Protein AF-A0A9D7GMC1-F1 (afdb_monomer)

Secondary structure (DSSP, 8-state):
-PPPSEEEEEESSS--EEEEETTTEEEEEEGGGEEEEEEEEEEEEETTEEEEEEEETTEEEEEEEESS-B--TT-SS-BSEEEEEEETTSPPEEEEEEE--

Radius of gyration: 12.53 Å; Cα contacts (8 Å, |Δi|>4): 253; chains: 1; bounding box: 30×30×29 Å

Sequence (101 aa):
MDLPDRFRVSTVDSAWSARIEGSAQVVLDGPGGQHRVLRVEMHEAVFDGRYVQARDAQGMVEIRVTPRLCRQDGSATADPYTARLTIEGSAPLMGCGQPLQ

pLDDT: mean 91.03, std 8.79, range [50.31, 98.31]

Structure (mmCIF, N/CA/C/O backbone):
data_AF-A0A9D7GMC1-F1
#
_entry.id   AF-A0A9D7GMC1-F1
#
loop_
_atom_site.group_PDB
_atom_site.id
_atom_site.type_symbol
_atom_site.label_atom_id
_atom_site.label_alt_id
_atom_site.label_comp_id
_atom_site.label_asym_id
_atom_site.label_entity_id
_atom_site.label_seq_id
_atom_site.pdbx_PDB_ins_code
_atom_site.Cartn_x
_atom_site.Cartn_y
_atom_site.Cartn_z
_atom_site.occupancy
_atom_site.B_iso_or_equiv
_atom_site.auth_seq_id
_atom_site.auth_comp_id
_atom_site.auth_asym_id
_atom_site.auth_atom_id
_atom_site.pdbx_PDB_model_num
ATOM 1 N N . MET A 1 1 ? 14.221 -7.449 -12.451 1.00 50.31 1 MET A N 1
ATOM 2 C CA . MET A 1 1 ? 14.386 -6.069 -11.955 1.00 50.31 1 MET A CA 1
ATOM 3 C C . MET A 1 1 ? 13.819 -6.095 -10.551 1.00 50.31 1 MET A C 1
ATOM 5 O O . MET A 1 1 ? 12.639 -6.389 -10.422 1.00 50.31 1 MET A O 1
ATOM 9 N N . ASP A 1 2 ? 14.669 -5.991 -9.535 1.00 63.72 2 ASP A N 1
ATOM 10 C CA . ASP A 1 2 ? 14.263 -6.227 -8.147 1.00 63.72 2 ASP A CA 1
ATOM 11 C C . ASP A 1 2 ? 13.500 -5.000 -7.623 1.00 63.72 2 AS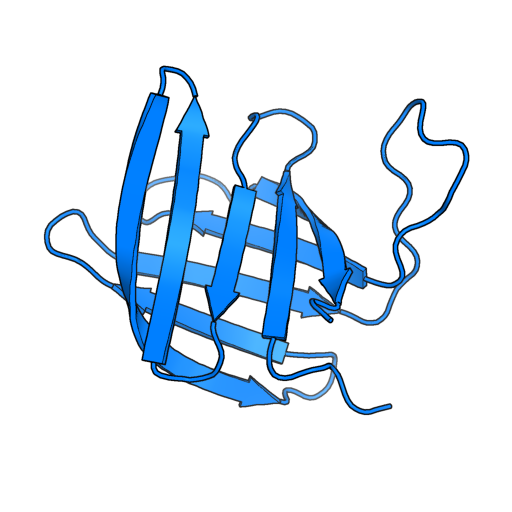P A C 1
ATOM 13 O O . ASP A 1 2 ? 13.976 -3.871 -7.765 1.00 63.72 2 ASP A O 1
ATOM 17 N N . LEU A 1 3 ? 12.282 -5.188 -7.111 1.00 72.38 3 LEU A N 1
ATOM 18 C CA . LEU A 1 3 ? 11.531 -4.108 -6.463 1.00 72.38 3 LEU A CA 1
ATOM 19 C C . LEU A 1 3 ? 12.038 -3.964 -5.030 1.00 72.38 3 LEU A C 1
ATOM 21 O O . LEU A 1 3 ? 12.213 -4.988 -4.372 1.00 72.38 3 LEU A O 1
ATOM 25 N N . PRO A 1 4 ? 12.221 -2.739 -4.512 1.00 83.12 4 PRO A N 1
ATOM 26 C CA . PRO A 1 4 ? 12.711 -2.550 -3.155 1.00 83.12 4 PRO A CA 1
ATOM 27 C C . PRO A 1 4 ? 11.739 -3.155 -2.134 1.00 83.12 4 PRO A C 1
ATOM 29 O O . PRO A 1 4 ? 10.523 -3.078 -2.304 1.00 83.12 4 PRO A O 1
ATOM 32 N N . ASP A 1 5 ? 12.275 -3.708 -1.044 1.00 88.06 5 ASP A N 1
ATOM 33 C CA . ASP A 1 5 ? 11.467 -4.198 0.086 1.00 88.06 5 ASP A CA 1
ATOM 34 C C . ASP A 1 5 ? 10.784 -3.054 0.857 1.00 88.06 5 ASP A C 1
ATOM 36 O O . ASP A 1 5 ? 9.866 -3.278 1.641 1.00 88.06 5 ASP A O 1
ATOM 40 N N . ARG A 1 6 ? 11.236 -1.812 0.656 1.00 94.06 6 ARG A N 1
ATOM 41 C CA . ARG A 1 6 ? 10.688 -0.612 1.292 1.00 94.06 6 ARG A CA 1
ATOM 42 C C . ARG A 1 6 ? 10.231 0.363 0.222 1.00 94.06 6 ARG A C 1
ATOM 44 O O . ARG A 1 6 ? 11.022 0.807 -0.612 1.00 94.06 6 ARG A O 1
ATOM 51 N N . PHE A 1 7 ? 8.948 0.692 0.232 1.00 94.69 7 PHE A N 1
ATOM 52 C CA . PHE A 1 7 ? 8.344 1.572 -0.761 1.00 94.69 7 PHE A CA 1
ATOM 53 C C . PHE A 1 7 ? 7.109 2.269 -0.195 1.00 94.69 7 PHE A C 1
ATOM 55 O O . PHE A 1 7 ? 6.538 1.861 0.817 1.00 94.69 7 PHE A O 1
ATOM 62 N N . ARG A 1 8 ? 6.701 3.353 -0.847 1.00 95.19 8 ARG A N 1
ATOM 63 C CA . ARG A 1 8 ? 5.431 4.034 -0.608 1.00 95.19 8 ARG A CA 1
ATOM 64 C C . ARG A 1 8 ? 4.551 3.885 -1.833 1.00 95.19 8 ARG A C 1
ATOM 66 O O . ARG A 1 8 ? 5.052 3.928 -2.952 1.00 95.19 8 ARG A O 1
ATOM 73 N N . VAL A 1 9 ? 3.251 3.764 -1.613 1.00 94.94 9 VAL A N 1
ATOM 74 C CA . VAL A 1 9 ? 2.221 3.894 -2.642 1.00 94.94 9 VAL A CA 1
ATOM 75 C C . VAL A 1 9 ? 1.279 5.032 -2.283 1.00 94.94 9 VAL A C 1
ATOM 77 O O . VAL A 1 9 ? 0.938 5.206 -1.113 1.00 94.94 9 VAL A O 1
ATOM 80 N N . SER A 1 10 ? 0.851 5.786 -3.287 1.00 93.81 10 SER A N 1
ATOM 81 C CA . SER A 1 10 ? -0.100 6.888 -3.145 1.00 93.81 10 SER A CA 1
ATOM 82 C C . SER A 1 10 ? -1.181 6.754 -4.207 1.00 93.81 10 SER A C 1
ATOM 84 O O . SER A 1 10 ? -0.879 6.557 -5.384 1.00 93.81 10 SER A O 1
ATOM 86 N N . THR A 1 11 ? -2.441 6.841 -3.794 1.00 91.44 11 THR A N 1
ATOM 87 C CA . THR A 1 11 ? -3.609 6.738 -4.682 1.00 91.44 11 THR A CA 1
ATOM 88 C C . THR A 1 11 ? -3.978 8.105 -5.248 1.00 91.44 11 THR A C 1
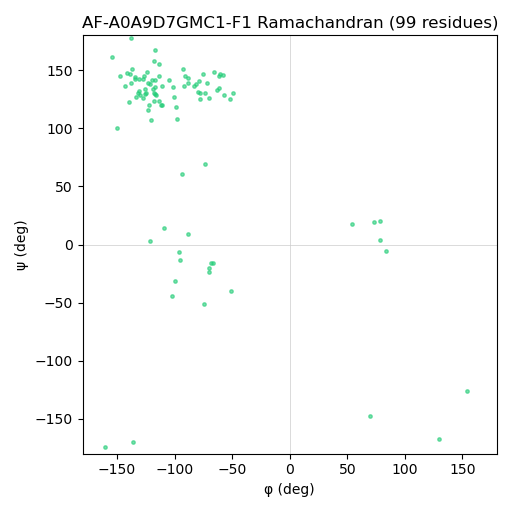ATOM 90 O O . THR A 1 11 ? -3.844 9.112 -4.556 1.00 91.44 11 THR A O 1
ATOM 93 N N . VAL A 1 12 ? -4.425 8.147 -6.506 1.00 76.88 12 VAL A N 1
ATOM 94 C CA . VAL A 1 12 ? -4.678 9.418 -7.213 1.00 76.88 12 VAL A CA 1
ATOM 95 C C . VAL A 1 12 ? -5.953 10.095 -6.705 1.00 76.88 12 VAL A C 1
ATOM 97 O O . VAL A 1 12 ? -5.908 11.248 -6.288 1.00 76.88 12 VAL A O 1
ATOM 100 N N . ASP A 1 13 ? -7.067 9.363 -6.663 1.00 72.62 13 ASP A N 1
ATOM 101 C CA . ASP A 1 13 ? -8.393 9.973 -6.474 1.00 72.62 13 ASP A CA 1
ATOM 102 C C . ASP A 1 13 ? -8.883 9.990 -5.020 1.00 72.62 13 ASP A C 1
ATOM 104 O O . ASP A 1 13 ? -9.863 10.654 -4.691 1.00 72.62 13 ASP A O 1
ATOM 108 N N . SER A 1 14 ? -8.226 9.243 -4.131 1.00 75.75 14 SER A N 1
ATOM 109 C CA . SER A 1 14 ? -8.771 8.929 -2.802 1.00 75.75 14 SER A CA 1
ATOM 110 C C . SER A 1 14 ? -7.909 9.377 -1.622 1.00 75.75 14 SER A C 1
ATOM 112 O O . SER A 1 14 ? -8.264 9.104 -0.478 1.00 75.75 14 SER A O 1
ATOM 114 N N . ALA A 1 15 ? -6.784 10.051 -1.886 1.00 85.88 15 ALA A N 1
ATOM 115 C CA . ALA A 1 15 ? -5.840 10.551 -0.878 1.00 85.88 15 ALA A CA 1
ATOM 116 C C . ALA A 1 15 ? -5.316 9.491 0.118 1.00 85.88 15 ALA A C 1
ATOM 118 O O . ALA A 1 15 ? -4.771 9.837 1.164 1.00 85.88 15 ALA A O 1
ATOM 119 N N . TRP A 1 16 ? -5.448 8.202 -0.203 1.00 94.38 16 TRP A N 1
ATOM 120 C CA . TRP A 1 16 ? -4.819 7.128 0.557 1.00 94.38 16 TRP A CA 1
ATOM 121 C C . TRP A 1 16 ? -3.348 7.014 0.191 1.00 94.38 16 TRP A C 1
ATOM 123 O O . TRP A 1 16 ? -2.993 7.060 -0.993 1.00 94.38 16 TRP A O 1
ATOM 133 N N . SER A 1 17 ? -2.518 6.767 1.198 1.00 95.44 17 SER A N 1
ATOM 134 C CA . SER A 1 17 ? -1.132 6.363 1.019 1.00 95.44 17 SER A CA 1
ATOM 135 C C . SER A 1 17 ? -0.795 5.193 1.933 1.00 95.44 17 SER A C 1
ATOM 137 O O . SER A 1 17 ? -1.295 5.110 3.051 1.00 95.44 17 SER A O 1
ATOM 139 N N . ALA A 1 18 ? 0.045 4.281 1.455 1.00 96.88 18 ALA A N 1
ATOM 140 C CA . ALA A 1 18 ? 0.586 3.209 2.275 1.00 96.88 18 ALA A CA 1
ATOM 141 C C . ALA A 1 18 ? 2.110 3.220 2.199 1.00 96.88 18 ALA A C 1
ATOM 143 O O . ALA A 1 18 ? 2.698 3.325 1.122 1.00 96.88 18 ALA A O 1
ATOM 144 N N . ARG A 1 19 ? 2.754 3.115 3.354 1.00 96.81 19 ARG A N 1
ATOM 145 C CA . ARG A 1 19 ? 4.200 3.030 3.507 1.00 96.81 19 ARG A CA 1
ATOM 146 C C . ARG A 1 19 ? 4.556 1.638 4.004 1.00 96.81 19 ARG A C 1
ATOM 148 O O . ARG A 1 19 ? 4.090 1.226 5.060 1.00 96.81 19 ARG A O 1
ATOM 155 N N . ILE A 1 20 ? 5.355 0.920 3.226 1.00 96.12 20 ILE A N 1
ATOM 156 C CA . ILE A 1 20 ? 5.770 -0.449 3.507 1.00 96.12 20 ILE A CA 1
ATOM 157 C C . ILE A 1 20 ? 7.160 -0.379 4.138 1.00 96.12 20 ILE A C 1
ATOM 159 O O . ILE A 1 20 ? 8.145 -0.075 3.462 1.00 96.12 20 ILE A O 1
ATOM 163 N N . GLU A 1 21 ? 7.233 -0.650 5.438 1.00 92.38 21 GLU A N 1
ATOM 164 C CA . GLU A 1 21 ? 8.464 -0.639 6.235 1.00 92.38 21 GLU A CA 1
ATOM 165 C C . GLU A 1 21 ? 9.056 -2.057 6.287 1.00 92.38 21 GLU A C 1
ATOM 167 O O . GLU A 1 21 ? 9.162 -2.700 7.336 1.00 92.38 21 GLU A O 1
ATOM 172 N N . GLY A 1 22 ? 9.392 -2.589 5.110 1.00 86.44 22 GLY A N 1
ATOM 173 C CA . GLY A 1 22 ? 9.903 -3.948 4.957 1.00 86.44 22 GLY A CA 1
ATOM 174 C C . GLY A 1 22 ? 8.832 -5.006 5.226 1.00 86.44 22 GLY A C 1
ATOM 175 O O . GLY A 1 22 ? 7.650 -4.810 4.964 1.00 86.44 22 GLY A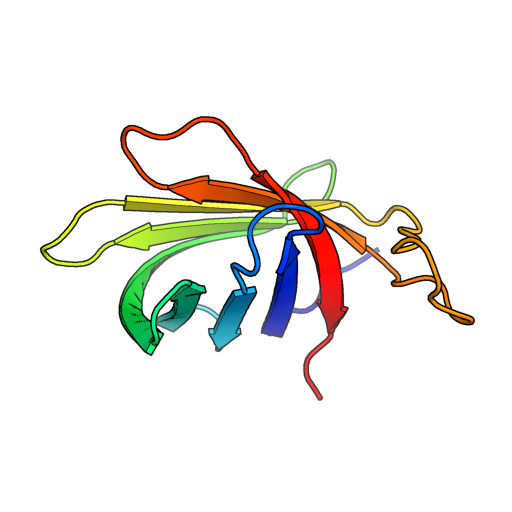 O 1
ATOM 176 N N . SER A 1 23 ? 9.250 -6.156 5.757 1.00 89.00 23 SER A N 1
ATOM 177 C CA . SER A 1 23 ? 8.370 -7.319 5.972 1.00 89.00 23 SER A CA 1
ATOM 178 C C . SER A 1 23 ? 7.655 -7.331 7.324 1.00 89.00 23 SER A C 1
ATOM 180 O O . SER A 1 23 ? 7.077 -8.350 7.688 1.00 89.00 23 SER A O 1
ATOM 182 N N . ALA A 1 24 ? 7.725 -6.245 8.096 1.00 91.50 24 ALA A N 1
ATOM 183 C CA . ALA A 1 24 ? 7.138 -6.192 9.434 1.00 91.50 24 ALA A CA 1
ATOM 184 C C . ALA A 1 24 ? 5.814 -5.422 9.463 1.00 91.50 24 ALA A C 1
ATOM 186 O O . ALA A 1 24 ? 4.856 -5.861 10.107 1.00 91.50 24 ALA A O 1
ATOM 187 N N . GLN A 1 25 ? 5.759 -4.272 8.786 1.00 96.25 25 GLN A N 1
ATOM 188 C CA . GLN A 1 25 ? 4.690 -3.303 8.990 1.00 96.25 25 GLN A CA 1
ATOM 189 C C . GLN A 1 25 ? 4.323 -2.533 7.721 1.00 96.25 25 GLN A C 1
ATOM 191 O O . GLN A 1 25 ? 5.180 -2.166 6.918 1.00 96.25 25 GLN A O 1
ATOM 196 N N . VAL A 1 26 ? 3.031 -2.229 7.608 1.00 97.50 26 VAL A N 1
ATOM 197 C CA . VAL A 1 26 ? 2.494 -1.226 6.689 1.00 97.50 26 VAL A CA 1
ATOM 198 C C . VAL A 1 26 ? 1.860 -0.107 7.506 1.00 97.50 26 VAL A C 1
ATOM 200 O O . VAL A 1 26 ? 1.031 -0.365 8.375 1.00 97.50 26 VAL A O 1
ATOM 203 N N . VAL A 1 27 ? 2.230 1.136 7.215 1.00 97.69 27 VAL A N 1
ATOM 204 C CA . VAL A 1 27 ? 1.547 2.328 7.728 1.00 97.69 27 VAL A CA 1
ATOM 205 C C . VAL A 1 27 ? 0.598 2.821 6.646 1.00 97.69 27 VAL A C 1
ATOM 207 O O . VAL A 1 27 ? 1.043 3.142 5.547 1.00 97.69 27 VAL A O 1
ATOM 210 N N . LEU A 1 28 ? -0.697 2.847 6.935 1.00 97.38 28 LEU A N 1
ATOM 211 C CA . LEU A 1 28 ? -1.740 3.291 6.018 1.00 97.38 28 LEU A CA 1
ATOM 212 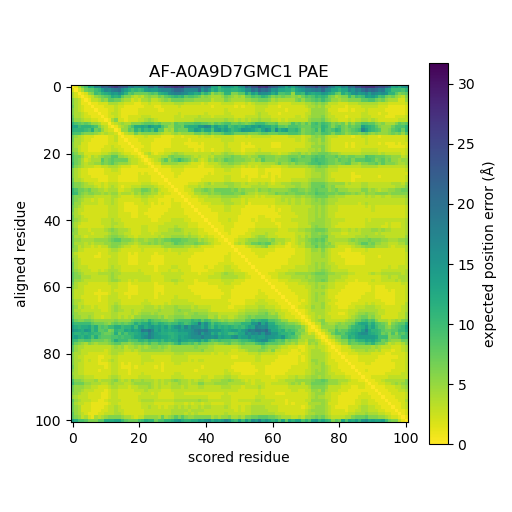C C . LEU A 1 28 ? -2.327 4.611 6.520 1.00 97.38 28 LEU A C 1
ATOM 214 O O . LEU A 1 28 ? -2.914 4.664 7.600 1.00 97.38 28 LEU A O 1
ATOM 218 N N . ASP A 1 29 ? -2.213 5.648 5.700 1.00 96.81 29 ASP A N 1
ATOM 219 C CA . ASP A 1 29 ? -2.788 6.967 5.938 1.00 96.81 29 ASP A CA 1
ATOM 220 C C . ASP A 1 29 ? -3.925 7.217 4.944 1.00 96.81 29 ASP A C 1
ATOM 222 O O . ASP A 1 29 ? -3.799 6.915 3.754 1.00 96.81 29 ASP A O 1
ATOM 226 N N . GLY A 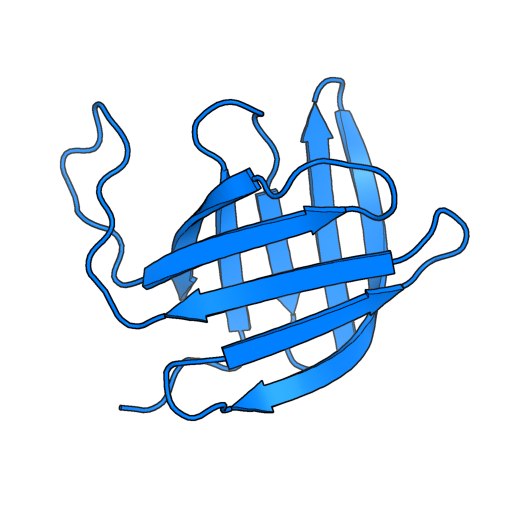1 30 ? -5.036 7.768 5.427 1.00 94.06 30 GLY A N 1
ATOM 227 C CA . GLY A 1 30 ? -6.255 7.955 4.645 1.00 94.06 30 GLY A CA 1
ATOM 228 C C . GLY A 1 30 ? -6.939 9.306 4.850 1.00 94.06 30 GLY A C 1
ATOM 229 O O . GLY A 1 30 ? -6.522 10.123 5.679 1.00 94.06 30 GLY A O 1
ATOM 230 N N . PRO A 1 31 ? -8.035 9.553 4.112 1.00 91.31 31 PRO A N 1
ATOM 231 C CA . PRO A 1 31 ? -8.789 10.795 4.194 1.00 91.31 31 PRO A CA 1
ATOM 232 C C . PRO A 1 31 ? -9.354 11.019 5.601 1.00 91.31 31 PRO A C 1
ATOM 234 O O . PRO A 1 31 ? -9.719 10.077 6.306 1.00 91.31 31 PRO A O 1
ATOM 237 N N . GLY A 1 32 ? -9.444 12.287 6.008 1.00 89.12 32 GLY A N 1
ATOM 238 C CA . GLY A 1 32 ? -9.946 12.662 7.334 1.00 89.12 32 GLY A CA 1
ATOM 239 C C . GLY A 1 32 ? -8.975 12.373 8.485 1.00 89.12 32 GLY A C 1
ATOM 240 O O . GLY A 1 32 ? -9.413 12.296 9.627 1.00 89.12 32 GLY A O 1
ATOM 241 N N . GLY A 1 33 ? -7.677 12.203 8.202 1.00 89.56 33 GLY A N 1
ATOM 242 C CA . GLY A 1 33 ? -6.656 11.946 9.225 1.00 89.56 33 GLY A CA 1
ATOM 243 C C . GLY A 1 33 ? -6.636 10.503 9.730 1.00 89.56 33 GLY A C 1
ATOM 244 O O . GLY A 1 33 ? -6.133 10.240 10.820 1.00 89.56 33 GLY A O 1
ATOM 245 N N . GLN A 1 34 ? -7.198 9.569 8.959 1.00 93.44 34 GLN A N 1
ATOM 246 C CA . GLN A 1 34 ? -7.126 8.148 9.280 1.00 93.44 34 GLN A CA 1
ATOM 247 C C . GLN A 1 34 ? -5.673 7.680 9.258 1.00 93.44 34 GLN A C 1
ATOM 249 O O . GLN A 1 34 ? -4.950 7.956 8.304 1.00 93.44 34 GLN A O 1
ATOM 254 N N . HIS A 1 35 ? -5.281 6.943 10.294 1.00 96.19 35 HIS A N 1
ATOM 255 C CA . HIS A 1 35 ? -3.943 6.395 10.449 1.00 96.19 35 HIS A CA 1
ATOM 256 C C . HIS A 1 35 ? -4.038 4.981 11.015 1.00 96.19 35 HIS A C 1
ATOM 258 O O . HIS A 1 35 ? -4.629 4.768 12.076 1.00 96.19 35 HIS A O 1
ATOM 264 N N . ARG A 1 36 ? -3.477 4.015 10.292 1.00 96.62 36 ARG A N 1
ATOM 265 C CA . ARG A 1 36 ? -3.496 2.594 10.639 1.00 96.62 36 ARG A CA 1
ATOM 266 C C . ARG A 1 36 ? -2.101 2.014 10.548 1.00 96.62 36 ARG A C 1
ATOM 268 O O . ARG A 1 36 ? -1.332 2.327 9.642 1.00 96.62 36 ARG A O 1
ATOM 275 N N . VAL A 1 37 ? -1.804 1.120 11.477 1.00 97.56 37 VAL A N 1
ATOM 276 C CA . VAL A 1 37 ? -0.538 0.403 11.541 1.00 97.56 37 VAL A CA 1
ATOM 277 C C . VAL A 1 37 ? -0.851 -1.083 11.453 1.00 97.56 37 VAL A C 1
ATOM 279 O O . VAL A 1 37 ? -1.383 -1.670 12.393 1.00 97.56 37 VAL A O 1
ATOM 282 N N . LEU A 1 38 ? -0.539 -1.678 10.306 1.00 98.12 38 LEU A N 1
ATOM 283 C CA . LEU A 1 38 ? -0.880 -3.055 9.978 1.00 98.12 38 LEU A CA 1
ATOM 284 C C . LEU A 1 38 ? 0.347 -3.953 10.078 1.00 98.12 38 LEU A C 1
ATOM 286 O O . LEU A 1 38 ? 1.445 -3.576 9.662 1.00 98.12 38 LEU A O 1
ATOM 290 N N . ARG A 1 39 ? 0.152 -5.169 10.590 1.00 98.12 39 ARG A N 1
ATOM 291 C CA . ARG A 1 39 ? 1.182 -6.208 10.580 1.00 98.12 39 ARG A CA 1
ATOM 292 C C . ARG A 1 39 ? 1.217 -6.853 9.203 1.00 98.12 39 ARG A C 1
ATOM 294 O O . ARG A 1 39 ? 0.177 -7.260 8.693 1.00 98.12 39 ARG A O 1
ATOM 301 N N . VAL A 1 40 ? 2.406 -6.981 8.628 1.00 97.81 40 VAL A N 1
ATOM 302 C CA . VAL A 1 40 ? 2.595 -7.707 7.368 1.00 97.81 40 VAL A CA 1
ATOM 303 C C . VAL A 1 40 ? 2.399 -9.206 7.608 1.00 97.81 40 VAL A C 1
ATOM 305 O O . VAL A 1 40 ? 3.035 -9.795 8.485 1.00 97.81 40 VAL A O 1
ATOM 308 N N . GLU A 1 41 ? 1.506 -9.812 6.831 1.00 97.81 41 GLU A N 1
ATOM 309 C CA . GLU A 1 41 ? 1.267 -11.260 6.791 1.00 97.81 41 GLU A CA 1
ATOM 310 C C . GLU A 1 41 ? 1.974 -11.899 5.588 1.00 97.81 41 GLU A C 1
ATOM 312 O O . GLU A 1 41 ? 2.442 -13.033 5.677 1.00 97.81 41 GLU A O 1
ATOM 317 N N . MET A 1 42 ? 2.113 -11.155 4.485 1.00 96.88 42 MET A N 1
ATOM 318 C CA . MET A 1 42 ? 2.787 -11.607 3.270 1.00 96.88 42 MET A CA 1
ATOM 319 C C . MET A 1 42 ? 3.561 -10.462 2.629 1.00 96.88 42 MET A C 1
ATOM 321 O O . MET A 1 42 ? 3.052 -9.348 2.522 1.00 96.88 42 MET A O 1
ATOM 325 N N . HIS A 1 43 ? 4.784 -10.741 2.189 1.00 95.94 43 HIS A N 1
ATOM 326 C CA . HIS A 1 43 ? 5.618 -9.793 1.462 1.00 95.94 43 HIS A CA 1
ATOM 327 C C . HIS A 1 43 ? 6.530 -10.558 0.509 1.00 95.94 43 HIS A C 1
ATOM 329 O O . HIS A 1 43 ? 7.533 -11.133 0.928 1.00 95.94 43 HIS A O 1
ATOM 335 N N . GLU A 1 44 ? 6.159 -10.592 -0.765 1.00 94.38 44 GLU A N 1
ATOM 336 C CA . GLU A 1 44 ? 6.827 -11.434 -1.752 1.00 94.38 44 GLU A CA 1
ATOM 337 C C . GLU A 1 44 ? 7.016 -10.723 -3.089 1.00 94.38 44 GLU A C 1
ATOM 339 O O . GLU A 1 44 ? 6.201 -9.905 -3.529 1.00 94.38 44 GLU A O 1
ATOM 344 N N . ALA A 1 45 ? 8.119 -11.060 -3.751 1.00 92.62 45 ALA A N 1
ATOM 345 C CA . ALA A 1 45 ? 8.291 -10.763 -5.159 1.00 92.62 45 ALA A CA 1
ATOM 346 C C . ALA A 1 45 ? 7.400 -11.711 -5.974 1.00 92.62 45 ALA A C 1
ATOM 348 O O . ALA A 1 45 ? 7.427 -12.926 -5.787 1.00 92.62 45 ALA A O 1
ATOM 349 N N . VAL A 1 46 ? 6.632 -11.149 -6.900 1.00 92.06 46 VAL A N 1
ATOM 350 C CA . VAL A 1 46 ? 5.779 -11.876 -7.845 1.00 92.06 46 VAL A CA 1
ATOM 351 C C . VAL A 1 46 ? 6.254 -11.607 -9.273 1.00 92.06 46 VAL A C 1
ATOM 353 O O . VAL A 1 46 ? 7.053 -10.705 -9.516 1.00 92.06 46 VAL A O 1
ATOM 356 N N . PHE A 1 47 ? 5.767 -12.384 -10.243 1.00 89.12 47 PHE A N 1
ATOM 357 C CA . PHE A 1 47 ? 6.241 -12.327 -11.635 1.00 89.12 47 PHE A CA 1
ATOM 358 C C . PHE A 1 47 ? 6.269 -10.909 -12.240 1.00 89.12 47 PHE A C 1
ATOM 360 O O . PHE A 1 47 ? 7.198 -10.558 -12.964 1.00 89.12 47 PHE A O 1
ATOM 367 N N . ASP A 1 48 ? 5.260 -10.094 -11.944 1.00 89.56 48 ASP A N 1
ATOM 368 C CA . ASP A 1 48 ? 5.085 -8.743 -12.480 1.00 89.56 48 ASP A CA 1
ATOM 369 C C . ASP A 1 48 ? 5.325 -7.648 -11.434 1.00 89.56 48 ASP A C 1
ATOM 371 O O . ASP A 1 48 ? 4.959 -6.490 -11.652 1.00 89.56 48 ASP A O 1
ATOM 375 N N . GLY A 1 49 ? 5.932 -7.991 -10.298 1.00 93.06 49 GLY A N 1
ATOM 376 C CA . GLY A 1 49 ? 6.326 -6.999 -9.322 1.00 93.06 49 GLY A CA 1
ATOM 377 C C . GLY A 1 49 ? 6.407 -7.511 -7.891 1.00 93.06 49 GLY A C 1
ATOM 378 O O . GLY A 1 49 ? 7.137 -8.452 -7.599 1.00 93.06 49 GLY A O 1
ATOM 379 N N . ARG A 1 50 ? 5.712 -6.845 -6.971 1.00 95.00 50 ARG A N 1
ATOM 380 C CA . ARG A 1 50 ? 5.743 -7.170 -5.542 1.00 95.00 50 ARG A CA 1
ATOM 381 C C . ARG A 1 50 ? 4.350 -7.090 -4.953 1.00 95.00 50 ARG A C 1
ATOM 383 O O . ARG A 1 50 ? 3.585 -6.177 -5.275 1.00 95.00 50 ARG A O 1
ATOM 390 N N . TYR A 1 51 ? 4.053 -8.055 -4.098 1.00 95.81 51 TYR A N 1
ATOM 391 C CA . TYR A 1 51 ? 2.788 -8.194 -3.405 1.00 95.81 51 TYR A CA 1
ATOM 392 C C . TYR A 1 51 ? 3.010 -8.112 -1.895 1.00 95.81 51 TYR A C 1
ATOM 394 O O . TYR A 1 51 ? 3.934 -8.724 -1.353 1.00 95.81 51 TYR A O 1
ATOM 402 N N . VAL A 1 52 ? 2.175 -7.321 -1.226 1.00 97.69 52 VAL A N 1
ATOM 403 C CA . VAL A 1 52 ? 2.163 -7.166 0.227 1.00 97.69 52 VAL A CA 1
ATOM 404 C C . VAL A 1 52 ? 0.737 -7.333 0.717 1.00 97.69 52 VAL A C 1
ATOM 406 O O . VAL A 1 52 ? -0.168 -6.650 0.243 1.00 97.69 52 VAL 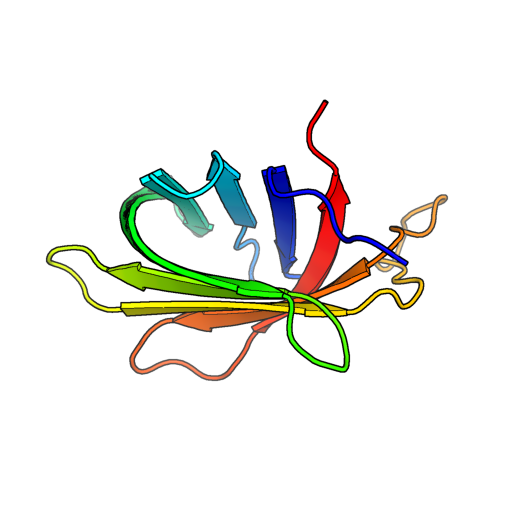A O 1
ATOM 409 N N . GLN A 1 53 ? 0.553 -8.196 1.705 1.00 98.06 53 GLN A N 1
ATOM 410 C CA . GLN A 1 53 ? -0.686 -8.322 2.457 1.00 98.06 53 GLN A CA 1
ATOM 411 C C . GLN A 1 53 ? -0.398 -7.972 3.911 1.00 98.06 53 GLN A C 1
ATOM 413 O O . GLN A 1 53 ? 0.553 -8.483 4.510 1.00 98.06 53 GLN A O 1
ATOM 418 N N . ALA A 1 54 ? -1.208 -7.086 4.477 1.00 98.31 54 ALA A N 1
ATOM 419 C CA . ALA A 1 54 ? -1.096 -6.666 5.862 1.00 98.31 54 ALA A CA 1
ATOM 420 C C . ALA A 1 54 ? -2.477 -6.587 6.514 1.00 98.31 54 ALA A C 1
ATOM 422 O O . ALA A 1 54 ? -3.478 -6.336 5.844 1.00 98.31 54 ALA A O 1
ATOM 423 N N . ARG A 1 55 ? -2.537 -6.796 7.828 1.00 98.12 55 ARG A N 1
ATOM 424 C CA . ARG A 1 55 ? -3.792 -6.839 8.578 1.00 98.12 55 ARG A CA 1
ATOM 425 C C . ARG A 1 55 ? -3.663 -6.169 9.943 1.00 98.12 55 ARG A C 1
ATOM 427 O O . ARG A 1 55 ? -2.607 -6.195 10.577 1.00 98.12 55 ARG A O 1
ATOM 434 N N . ASP A 1 56 ? -4.760 -5.574 10.389 1.00 97.31 56 ASP A N 1
ATOM 435 C CA . ASP A 1 56 ? -4.978 -5.099 11.756 1.00 97.31 56 ASP A CA 1
ATOM 436 C C . ASP A 1 56 ? -6.392 -5.494 12.236 1.00 97.31 56 ASP A C 1
ATOM 438 O O . ASP A 1 56 ? -7.090 -6.274 11.586 1.00 97.31 56 ASP A O 1
ATOM 442 N N . ALA A 1 57 ? -6.828 -4.962 13.381 1.0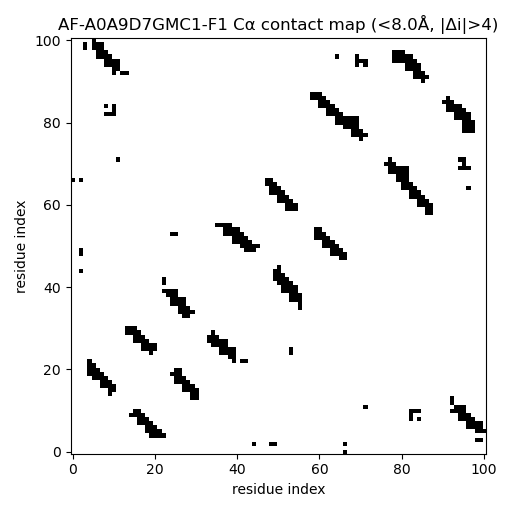0 96.31 57 ALA A N 1
ATOM 443 C CA . ALA A 1 57 ? -8.155 -5.238 13.938 1.00 96.31 57 ALA A CA 1
ATOM 444 C C . ALA A 1 57 ? -9.325 -4.686 13.095 1.00 96.31 57 ALA A C 1
ATOM 446 O O . ALA A 1 57 ? -10.468 -5.079 13.316 1.00 96.31 57 ALA A O 1
ATOM 447 N N . GLN A 1 58 ? -9.062 -3.773 12.157 1.00 95.38 58 GLN A N 1
ATOM 448 C CA . GLN A 1 58 ? -10.060 -3.168 11.271 1.00 95.38 58 GLN A CA 1
ATOM 449 C C . GLN A 1 58 ? -10.144 -3.873 9.910 1.00 95.38 58 GLN A C 1
ATOM 451 O O . GLN A 1 58 ? -11.024 -3.545 9.118 1.00 95.38 58 GLN A O 1
ATOM 456 N N . GLY A 1 59 ? -9.249 -4.824 9.630 1.00 96.81 59 GLY A N 1
ATOM 457 C CA . GLY A 1 59 ? -9.304 -5.681 8.449 1.00 96.81 59 GLY A CA 1
ATOM 458 C C . GLY A 1 59 ? -7.994 -5.738 7.672 1.00 96.81 59 GLY A C 1
ATOM 459 O O . GLY A 1 59 ? -6.933 -5.317 8.139 1.00 96.81 59 GLY A O 1
ATOM 460 N N . MET A 1 60 ? -8.080 -6.291 6.467 1.00 98.00 60 MET A N 1
ATOM 461 C CA . MET A 1 60 ? -6.947 -6.529 5.580 1.00 98.00 60 MET A CA 1
ATOM 462 C C . MET A 1 60 ? -6.700 -5.383 4.593 1.00 98.00 60 MET A C 1
ATOM 464 O O . MET A 1 60 ? -7.613 -4.677 4.156 1.00 98.00 60 MET A O 1
ATOM 468 N N . VAL A 1 61 ? -5.437 -5.237 4.208 1.00 97.81 61 VAL A N 1
ATOM 469 C CA . VAL A 1 61 ? -4.967 -4.371 3.133 1.00 97.81 61 VAL A CA 1
ATOM 470 C C . VAL A 1 61 ? -4.041 -5.172 2.229 1.00 97.81 61 VAL A C 1
ATOM 472 O O . VAL A 1 61 ? -3.118 -5.838 2.695 1.00 97.81 61 VAL A O 1
ATOM 475 N N . GLU A 1 62 ? -4.273 -5.070 0.927 1.00 98.00 62 GLU A N 1
ATOM 476 C CA . GLU A 1 62 ? -3.458 -5.694 -0.109 1.00 98.00 62 GLU A CA 1
ATOM 477 C C . GLU A 1 62 ? -2.845 -4.613 -0.991 1.00 98.00 62 GLU A C 1
ATOM 479 O O . GLU A 1 62 ? -3.532 -3.713 -1.479 1.00 98.00 62 GLU A O 1
ATOM 484 N N . ILE A 1 63 ? -1.539 -4.701 -1.209 1.00 97.06 63 ILE A N 1
ATOM 485 C CA . ILE A 1 63 ? -0.774 -3.753 -2.007 1.00 97.06 63 ILE A CA 1
ATOM 486 C C . ILE A 1 63 ? -0.031 -4.532 -3.080 1.00 97.06 63 ILE A C 1
ATOM 488 O O . ILE A 1 63 ? 0.683 -5.492 -2.795 1.00 97.06 63 ILE A O 1
ATOM 492 N N . ARG A 1 64 ? -0.168 -4.088 -4.327 1.00 96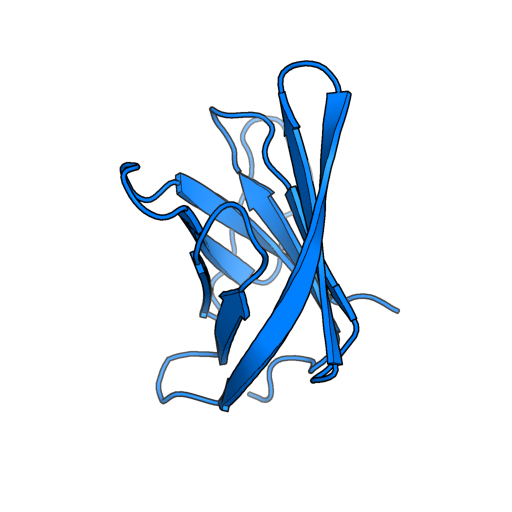.12 64 ARG A N 1
ATOM 493 C CA . ARG A 1 64 ? 0.612 -4.598 -5.451 1.00 96.12 64 ARG A CA 1
ATOM 494 C C . ARG A 1 64 ? 1.314 -3.449 -6.143 1.00 96.12 64 ARG A C 1
ATOM 496 O O . ARG A 1 64 ? 0.673 -2.454 -6.476 1.00 96.12 64 ARG A O 1
ATOM 503 N N . VAL A 1 65 ? 2.609 -3.602 -6.380 1.00 95.38 65 VAL A N 1
ATOM 504 C CA . VAL A 1 65 ? 3.399 -2.662 -7.180 1.00 95.38 65 VAL A CA 1
ATOM 505 C C . VAL A 1 65 ? 4.025 -3.377 -8.362 1.00 95.38 65 VAL A C 1
ATOM 507 O O . VAL A 1 65 ? 4.534 -4.485 -8.223 1.00 95.38 65 VAL A O 1
ATOM 510 N N . THR A 1 66 ? 3.991 -2.726 -9.519 1.00 94.94 66 THR A N 1
ATOM 511 C CA . THR A 1 66 ? 4.525 -3.227 -10.790 1.00 94.94 66 THR A CA 1
ATOM 512 C C . THR A 1 66 ? 5.548 -2.229 -11.328 1.00 94.94 66 THR A C 1
ATOM 514 O O . THR A 1 66 ? 5.281 -1.023 -11.271 1.00 94.94 66 THR A O 1
ATOM 517 N N . PRO A 1 67 ? 6.693 -2.678 -11.886 1.00 93.31 67 PRO A N 1
ATOM 518 C CA . PRO A 1 67 ? 7.729 -1.815 -12.449 1.00 93.31 67 PRO A CA 1
ATOM 519 C C . PRO A 1 67 ? 7.301 -1.209 -13.789 1.00 93.31 67 PRO A C 1
ATOM 521 O O . PRO A 1 67 ? 7.800 -1.557 -14.857 1.00 93.31 67 PRO A O 1
ATOM 524 N N . ARG A 1 68 ? 6.331 -0.300 -13.720 1.00 91.25 68 ARG A N 1
ATOM 525 C CA . ARG A 1 68 ? 5.779 0.451 -14.840 1.00 91.25 68 ARG A CA 1
ATOM 526 C C . ARG A 1 68 ? 5.678 1.912 -14.442 1.00 91.25 68 ARG A C 1
ATOM 528 O O . ARG A 1 68 ? 5.032 2.223 -13.442 1.00 91.25 68 ARG A O 1
ATOM 535 N N . LEU A 1 69 ? 6.261 2.778 -15.271 1.00 91.44 69 LEU A N 1
ATOM 536 C CA . LEU A 1 69 ? 6.231 4.221 -15.062 1.00 91.44 69 LEU A CA 1
ATOM 537 C C . LEU A 1 69 ? 4.796 4.702 -14.856 1.00 91.44 69 LEU A C 1
ATOM 539 O O . LEU A 1 69 ? 3.922 4.458 -15.691 1.00 91.44 69 LEU A O 1
ATOM 543 N N . CYS A 1 70 ? 4.587 5.385 -13.741 1.00 90.94 70 CYS A N 1
ATOM 544 C CA . CYS A 1 70 ? 3.314 5.948 -13.339 1.00 90.94 70 CYS A CA 1
ATOM 545 C C . CYS A 1 70 ? 3.464 7.462 -13.264 1.00 90.94 70 CYS A C 1
ATOM 547 O O . CYS A 1 70 ? 4.463 7.972 -12.768 1.00 90.94 70 CYS A O 1
ATOM 549 N N . ARG A 1 71 ? 2.500 8.204 -13.796 1.00 85.56 71 ARG A N 1
ATOM 550 C CA . ARG A 1 71 ? 2.501 9.663 -13.721 1.00 85.56 71 ARG A CA 1
ATOM 551 C C . ARG A 1 71 ? 1.210 10.079 -13.049 1.00 85.56 71 ARG A C 1
ATOM 553 O O . ARG A 1 71 ? 0.144 9.819 -13.593 1.00 85.56 71 ARG A O 1
ATOM 560 N N . GLN A 1 72 ? 1.320 10.694 -11.877 1.00 76.06 72 GLN A N 1
ATOM 561 C CA . GLN A 1 72 ? 0.179 11.375 -11.279 1.00 76.06 72 GLN A CA 1
ATOM 562 C C . GLN A 1 72 ? -0.102 12.653 -12.072 1.00 76.06 72 GLN A C 1
ATOM 564 O O . GLN A 1 72 ? 0.836 13.347 -12.482 1.00 76.06 72 GLN A O 1
ATOM 569 N N . ASP A 1 73 ? -1.377 12.954 -12.300 1.00 73.00 73 ASP A N 1
ATOM 570 C CA . ASP A 1 73 ? -1.781 14.166 -13.007 1.00 73.00 73 ASP A CA 1
ATOM 571 C C . ASP A 1 73 ? -1.232 15.407 -12.291 1.00 73.00 73 ASP A C 1
ATOM 573 O O . ASP A 1 73 ? -1.348 15.558 -11.076 1.00 73.00 73 ASP A O 1
ATOM 577 N N . GLY A 1 74 ? -0.560 16.276 -13.049 1.00 67.75 74 GLY A N 1
ATOM 578 C CA . GLY A 1 74 ? 0.129 17.454 -12.512 1.00 67.75 74 GLY A CA 1
ATOM 579 C C . GLY A 1 74 ? 1.538 17.203 -11.958 1.00 67.75 74 GLY A C 1
ATOM 580 O O . GLY A 1 74 ? 2.232 18.170 -11.647 1.00 67.75 74 GLY A O 1
ATOM 581 N N . SER A 1 75 ? 2.014 15.954 -11.882 1.00 71.19 75 SER A N 1
ATOM 582 C CA . SER A 1 75 ? 3.406 15.667 -11.513 1.00 71.19 75 SER A CA 1
ATOM 583 C C . SER A 1 75 ? 4.360 15.900 -12.689 1.00 71.19 75 SER A C 1
ATOM 585 O O . SER A 1 75 ? 4.167 15.369 -13.787 1.00 71.19 75 SER A O 1
ATOM 587 N N . ALA A 1 76 ? 5.440 16.649 -12.447 1.00 72.75 76 ALA A N 1
ATOM 588 C CA . ALA A 1 76 ? 6.521 16.849 -13.416 1.00 72.75 76 ALA A CA 1
ATOM 589 C C . ALA A 1 76 ? 7.361 15.576 -13.635 1.00 72.75 76 ALA A C 1
ATOM 591 O O . ALA A 1 76 ? 8.000 15.415 -14.676 1.00 72.75 76 ALA A O 1
ATOM 592 N N . THR A 1 77 ? 7.358 14.665 -12.660 1.00 79.00 77 THR A N 1
ATOM 593 C CA . THR A 1 77 ? 8.168 13.445 -12.654 1.00 79.00 77 THR A CA 1
ATOM 594 C C . THR A 1 77 ? 7.288 12.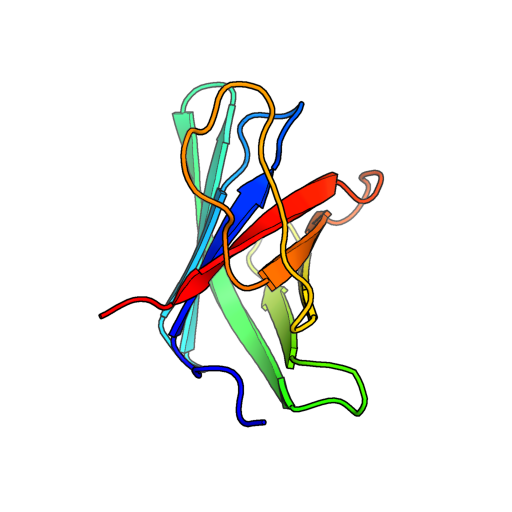204 -12.655 1.00 79.00 77 THR A C 1
ATOM 596 O O . THR A 1 77 ? 6.247 12.159 -11.999 1.00 79.00 77 THR A O 1
ATOM 599 N N . ALA A 1 78 ? 7.716 11.185 -13.400 1.00 85.12 78 ALA A N 1
ATOM 600 C CA . ALA A 1 78 ? 7.095 9.872 -13.330 1.00 85.12 78 ALA A CA 1
ATOM 601 C C . ALA A 1 78 ? 7.676 9.086 -12.153 1.00 85.12 78 ALA A C 1
ATOM 603 O O . ALA A 1 78 ? 8.892 9.037 -11.966 1.00 85.12 78 ALA A O 1
ATOM 604 N N . ASP A 1 79 ? 6.792 8.436 -11.417 1.00 89.56 79 ASP A N 1
ATOM 605 C CA . ASP A 1 79 ? 7.140 7.429 -10.439 1.00 89.56 79 ASP A CA 1
ATOM 606 C C . ASP A 1 79 ? 7.535 6.131 -11.138 1.00 89.56 79 ASP A C 1
ATOM 608 O O . ASP A 1 79 ? 6.985 5.791 -12.193 1.00 89.56 79 ASP A O 1
ATOM 612 N N . PRO A 1 80 ? 8.480 5.373 -10.566 1.00 91.25 80 PRO A N 1
ATOM 613 C CA . PRO A 1 80 ? 8.985 4.168 -11.205 1.00 91.25 80 PRO A CA 1
ATOM 614 C C . PRO A 1 80 ? 7.953 3.033 -11.241 1.00 91.25 80 PRO A C 1
ATOM 616 O O . PRO A 1 80 ? 8.103 2.115 -12.053 1.00 91.25 80 PRO A O 1
ATOM 619 N N . TYR A 1 81 ? 6.924 3.078 -10.383 1.00 93.19 81 TYR A N 1
ATOM 620 C CA . TYR A 1 81 ? 5.988 1.974 -10.186 1.00 93.19 81 TYR A CA 1
ATOM 621 C C . TYR A 1 81 ? 4.529 2.400 -10.335 1.00 93.19 81 TYR A C 1
ATOM 623 O O . TYR A 1 81 ? 4.116 3.451 -9.849 1.00 93.19 81 TYR A O 1
ATOM 631 N N . THR A 1 82 ? 3.724 1.522 -10.930 1.00 94.31 82 THR A N 1
ATOM 632 C CA . THR A 1 82 ? 2.262 1.574 -10.834 1.00 94.31 82 THR A CA 1
ATOM 633 C C . THR A 1 82 ? 1.852 0.773 -9.607 1.00 94.31 82 THR A C 1
ATOM 635 O O . THR A 1 82 ? 2.408 -0.298 -9.363 1.00 94.31 82 THR A O 1
ATOM 638 N N . ALA A 1 83 ? 0.890 1.277 -8.844 1.00 94.69 83 ALA A N 1
ATOM 639 C CA . ALA A 1 83 ? 0.429 0.671 -7.608 1.00 94.69 83 ALA A CA 1
ATOM 640 C C . ALA A 1 83 ? -1.077 0.398 -7.636 1.00 94.69 83 ALA A C 1
ATOM 642 O O . ALA A 1 83 ? -1.861 1.145 -8.223 1.00 94.69 83 ALA A O 1
ATOM 643 N N . ARG A 1 84 ? -1.475 -0.665 -6.943 1.00 95.56 84 ARG A N 1
ATOM 644 C CA . ARG A 1 84 ? -2.860 -0.973 -6.600 1.00 95.56 84 ARG A CA 1
ATOM 645 C C . ARG A 1 84 ? -2.940 -1.211 -5.099 1.00 95.56 84 ARG A C 1
ATOM 647 O O . ARG A 1 84 ? -2.217 -2.057 -4.579 1.00 95.56 84 ARG A O 1
ATOM 654 N N . LEU A 1 85 ? -3.827 -0.482 -4.436 1.00 96.69 85 LEU A N 1
ATOM 655 C CA . LEU A 1 85 ? -4.141 -0.605 -3.018 1.00 96.69 85 LEU A CA 1
ATOM 656 C C . LEU A 1 85 ? -5.578 -1.112 -2.887 1.00 96.69 85 LEU A C 1
ATOM 658 O O . LEU A 1 85 ? -6.501 -0.485 -3.395 1.00 96.69 85 LEU A O 1
ATOM 662 N N . THR A 1 86 ? -5.781 -2.228 -2.203 1.00 97.19 86 THR A N 1
ATOM 663 C CA . THR A 1 86 ? -7.114 -2.757 -1.902 1.00 97.19 86 THR A CA 1
ATOM 664 C C . THR A 1 86 ? -7.285 -2.770 -0.393 1.00 97.19 86 THR A C 1
ATOM 666 O O . THR A 1 86 ? -6.476 -3.359 0.316 1.00 97.19 86 THR A O 1
ATOM 669 N N . ILE A 1 87 ? -8.324 -2.101 0.098 1.00 96.00 87 ILE A N 1
ATOM 670 C CA . ILE A 1 87 ? -8.740 -2.158 1.501 1.00 96.00 87 ILE A CA 1
ATOM 671 C C . ILE A 1 87 ? -9.937 -3.102 1.559 1.00 96.00 87 ILE A C 1
ATOM 673 O O . ILE A 1 87 ? -10.815 -3.026 0.698 1.00 96.00 87 ILE A O 1
ATOM 677 N N . GLU A 1 88 ? -9.966 -4.000 2.540 1.00 95.88 88 GLU A N 1
ATOM 678 C CA . GLU A 1 88 ? -11.052 -4.966 2.704 1.00 95.88 88 GLU A CA 1
ATOM 679 C C . GLU A 1 88 ? -12.429 -4.281 2.655 1.00 95.88 88 GLU A C 1
ATOM 681 O O . GLU A 1 88 ? -12.663 -3.255 3.295 1.00 95.88 88 GLU A O 1
ATOM 686 N N . GLY A 1 89 ? -13.330 -4.823 1.832 1.00 92.75 89 GLY A N 1
ATOM 687 C CA . GLY A 1 89 ? -14.668 -4.261 1.621 1.00 92.75 89 GLY A CA 1
ATOM 688 C C . GLY A 1 89 ? -14.738 -3.047 0.683 1.00 92.75 89 GLY A C 1
ATOM 689 O O . GLY A 1 89 ? -15.825 -2.504 0.500 1.00 92.75 89 GLY A O 1
ATOM 690 N N . SER A 1 90 ? -13.628 -2.625 0.067 1.00 91.81 90 SER A N 1
ATOM 691 C CA . SER A 1 90 ? -13.576 -1.478 -0.853 1.00 91.81 90 SER A CA 1
ATOM 692 C C . SER A 1 90 ? -13.143 -1.872 -2.267 1.00 91.81 90 SER A C 1
ATOM 694 O O . SER A 1 90 ? -12.484 -2.890 -2.486 1.00 91.81 90 SER A O 1
ATOM 696 N N . ALA A 1 91 ? -13.492 -1.034 -3.247 1.00 92.94 91 ALA A N 1
ATOM 697 C CA . ALA A 1 91 ? -12.960 -1.171 -4.597 1.00 92.94 91 ALA A CA 1
ATOM 698 C C . ALA A 1 91 ? -11.441 -0.902 -4.610 1.00 92.94 91 ALA A C 1
ATOM 700 O O . ALA A 1 91 ? -10.959 -0.079 -3.827 1.00 92.94 91 ALA A O 1
ATOM 701 N N . PRO A 1 92 ? -10.677 -1.558 -5.500 1.00 94.81 92 PRO A N 1
ATOM 702 C CA . PRO A 1 92 ? -9.253 -1.296 -5.624 1.00 94.81 92 PRO A CA 1
ATOM 703 C C . PRO A 1 92 ? -8.970 0.147 -6.036 1.00 94.81 92 PRO A C 1
ATOM 705 O O . PRO A 1 92 ? -9.566 0.667 -6.977 1.00 94.81 92 PRO A O 1
ATOM 708 N N . LEU A 1 93 ? -8.004 0.753 -5.361 1.00 94.62 93 LEU A N 1
ATOM 709 C CA . LEU A 1 93 ? -7.539 2.108 -5.591 1.00 94.62 93 LEU A CA 1
ATOM 710 C C . LEU A 1 93 ? -6.249 2.061 -6.404 1.00 94.62 93 LEU A C 1
ATOM 712 O O . LEU A 1 93 ? -5.289 1.374 -6.040 1.00 94.62 93 LEU A O 1
ATOM 716 N N . MET A 1 94 ? -6.224 2.797 -7.508 1.00 94.00 94 MET A N 1
ATOM 717 C CA . MET A 1 94 ? -5.053 2.885 -8.373 1.00 94.00 94 MET A CA 1
ATOM 718 C C . MET A 1 94 ? -4.161 4.049 -7.951 1.00 94.00 94 MET A C 1
ATOM 720 O O . MET A 1 94 ? -4.627 5.098 -7.497 1.00 94.00 94 MET A O 1
ATOM 724 N N . GLY A 1 95 ? -2.858 3.850 -8.093 1.00 93.56 95 GLY A N 1
ATOM 725 C CA . GLY A 1 95 ? -1.872 4.802 -7.625 1.00 93.56 95 GLY A CA 1
ATOM 726 C C . GLY A 1 95 ? -0.511 4.632 -8.269 1.00 93.56 95 GLY A C 1
ATOM 727 O O . GLY A 1 95 ? -0.308 3.795 -9.150 1.00 93.56 95 GLY A O 1
ATOM 728 N N . CYS A 1 96 ? 0.431 5.418 -7.772 1.00 94.38 96 CYS A N 1
ATOM 729 C CA . CYS A 1 96 ? 1.837 5.318 -8.118 1.00 94.38 96 CYS A CA 1
ATOM 730 C C . CYS A 1 96 ? 2.654 4.882 -6.899 1.00 94.38 96 CYS A C 1
ATOM 732 O O . CYS A 1 96 ? 2.229 5.063 -5.754 1.00 94.38 96 CYS A O 1
ATOM 734 N N . GLY A 1 97 ? 3.808 4.265 -7.146 1.00 93.31 97 GLY A N 1
ATOM 735 C CA . GLY A 1 97 ? 4.706 3.775 -6.110 1.00 93.31 97 GLY A CA 1
ATOM 736 C C . GLY A 1 97 ? 6.130 4.293 -6.270 1.00 93.31 97 GLY A C 1
ATOM 737 O O . GLY A 1 97 ? 6.637 4.416 -7.384 1.00 93.31 97 GLY A O 1
ATOM 738 N N . GLN A 1 98 ? 6.789 4.539 -5.142 1.00 92.88 98 GLN A N 1
ATOM 739 C CA . GLN A 1 98 ? 8.144 5.080 -5.061 1.00 92.88 98 GLN A CA 1
ATOM 740 C C . GLN A 1 98 ? 8.981 4.282 -4.046 1.00 92.88 98 GLN A C 1
ATOM 742 O O . GLN A 1 98 ? 8.448 3.907 -2.998 1.00 92.88 98 GLN A O 1
ATOM 747 N N . PRO A 1 99 ? 10.279 4.036 -4.295 1.00 92.56 99 PRO A N 1
ATOM 748 C CA . PRO A 1 99 ? 11.188 3.488 -3.291 1.00 92.56 99 PRO A CA 1
ATOM 749 C C . PRO A 1 99 ? 11.254 4.383 -2.051 1.00 92.56 99 PRO A C 1
ATOM 751 O O . PRO A 1 99 ? 11.219 5.608 -2.167 1.00 92.56 99 PRO A O 1
ATOM 754 N N . LEU A 1 100 ? 11.420 3.779 -0.876 1.00 89.19 100 LEU A N 1
ATOM 755 C CA . LEU A 1 100 ? 11.875 4.500 0.313 1.00 89.19 100 LEU A CA 1
ATOM 756 C C . LEU A 1 100 ? 13.403 4.407 0.380 1.00 89.19 100 LEU A C 1
ATOM 758 O O . LEU A 1 100 ? 13.961 3.336 0.131 1.00 89.19 100 LEU A O 1
ATOM 762 N N . GLN A 1 101 ? 14.066 5.522 0.691 1.00 68.62 101 GLN A N 1
ATOM 763 C CA . GLN A 1 101 ? 15.504 5.544 0.986 1.00 68.62 101 GLN A CA 1
ATOM 764 C C . GLN A 1 101 ? 15.752 5.000 2.401 1.00 68.62 101 GLN A C 1
ATOM 766 O O . GLN A 1 101 ? 15.048 5.453 3.329 1.00 68.62 101 GLN A O 1
#

Solvent-accessible surface area (backbone atoms only — not comparable to full-atom values): 5453 Å² total; per-residue (Å²): 133,88,76,71,69,29,31,36,34,40,32,74,93,63,62,32,34,38,37,34,62,43,74,56,32,34,43,39,39,35,67,95,77,41,77,46,76,20,42,40,80,43,70,44,81,47,99,69,35,37,42,36,34,27,38,50,98,90,45,46,36,40,40,40,39,27,87,38,77,20,67,58,90,91,53,94,59,69,32,62,13,31,23,39,43,31,45,70,98,52,76,74,39,56,29,31,21,42,76,56,132

Nearest PDB structures (foldseek):
  1jmx-assembly1_A  TM=5.365E-01  e=3.476E+00  Pseudomonas putida
  6my0-assembly2_B  TM=2.140E-01  e=6.594E-01  Homo sapiens

Mean predicted aligned error: 4.06 Å

Foldseek 3Di:
DADDQWKKKAFQPWRWIWTRPGQAWIWIAGPPGDTDIWGWPDWDADPFGIWTWTADPVGIKIKGWGQDWDDHVPDPDTARIWMWIDTPPDDITTTGMHGDD